Protein AF-A0AA38FJK5-F1 (afdb_monomer)

Organism: Taxus chinensis (NCBI:txid29808)

Structure (mmCIF, N/CA/C/O backbone):
data_AF-A0AA38FJK5-F1
#
_entry.id   AF-A0AA38FJK5-F1
#
loop_
_atom_site.group_PDB
_atom_site.id
_atom_site.type_symbol
_atom_site.label_atom_id
_atom_site.label_alt_id
_atom_site.label_comp_id
_atom_site.label_asym_id
_atom_site.label_entity_id
_atom_site.label_seq_id
_atom_site.pdbx_PDB_ins_code
_atom_site.Cartn_x
_atom_site.Cartn_y
_atom_site.Cartn_z
_atom_site.occupancy
_atom_site.B_iso_or_equiv
_atom_site.auth_seq_id
_atom_site.auth_comp_id
_atom_site.auth_asym_id
_atom_site.auth_atom_id
_atom_site.pdbx_PDB_model_num
ATOM 1 N N . ASP A 1 1 ? -5.135 7.713 -4.192 1.00 80.38 1 ASP A N 1
ATOM 2 C CA . ASP A 1 1 ? -3.896 7.014 -4.563 1.00 80.38 1 ASP A CA 1
ATOM 3 C C . ASP A 1 1 ? -2.799 7.523 -3.642 1.00 80.38 1 ASP A C 1
ATOM 5 O O . ASP A 1 1 ? -2.576 8.727 -3.611 1.00 80.38 1 ASP A O 1
ATOM 9 N N . PHE A 1 2 ? -2.230 6.652 -2.808 1.00 83.50 2 PHE A N 1
ATOM 10 C CA . PHE A 1 2 ? -1.243 7.036 -1.793 1.00 83.50 2 PHE A CA 1
ATOM 11 C C . PHE A 1 2 ? 0.193 7.050 -2.334 1.00 83.50 2 PHE A C 1
ATOM 13 O O . PHE A 1 2 ? 1.081 7.540 -1.642 1.00 83.50 2 PHE A O 1
ATOM 20 N N . ASN A 1 3 ? 0.433 6.511 -3.541 1.00 82.75 3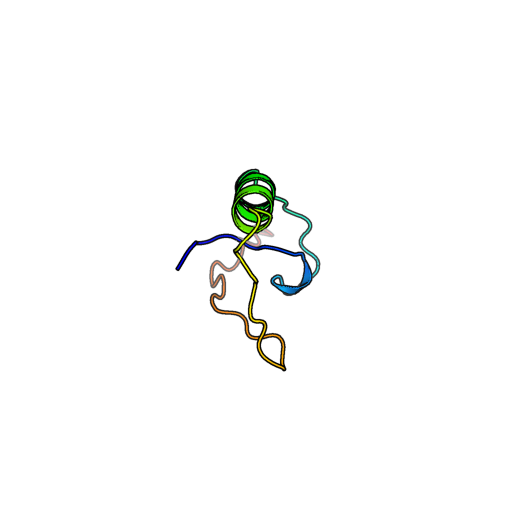 ASN A N 1
ATOM 21 C CA . ASN A 1 3 ? 1.777 6.313 -4.098 1.00 82.75 3 ASN A CA 1
ATOM 22 C C . ASN A 1 3 ? 2.761 5.664 -3.090 1.00 82.75 3 ASN A C 1
ATOM 24 O O . ASN A 1 3 ? 3.938 6.021 -3.005 1.00 82.75 3 ASN A O 1
ATOM 28 N N . ALA A 1 4 ? 2.249 4.736 -2.281 1.00 80.94 4 ALA A N 1
ATOM 29 C CA . ALA A 1 4 ? 2.967 4.046 -1.220 1.00 80.94 4 ALA A CA 1
ATOM 30 C C . ALA A 1 4 ? 2.556 2.571 -1.202 1.00 80.94 4 ALA A C 1
ATOM 32 O O . ALA A 1 4 ? 1.428 2.226 -1.551 1.00 80.94 4 ALA A O 1
ATOM 33 N N . THR A 1 5 ? 3.482 1.712 -0.788 1.00 79.69 5 THR A N 1
ATOM 34 C CA . THR A 1 5 ? 3.261 0.272 -0.601 1.00 79.69 5 THR A CA 1
ATOM 35 C C . THR A 1 5 ? 3.208 -0.037 0.887 1.00 79.69 5 THR A C 1
ATOM 37 O O . THR A 1 5 ? 3.979 0.556 1.640 1.00 79.69 5 THR A O 1
ATOM 40 N N . LEU A 1 6 ? 2.359 -0.974 1.308 1.00 80.00 6 LEU A N 1
ATOM 41 C CA . LEU A 1 6 ? 2.277 -1.434 2.702 1.00 80.00 6 LEU A CA 1
ATOM 42 C C . LEU A 1 6 ? 3.161 -2.654 2.941 1.00 80.00 6 LEU A C 1
ATOM 44 O O . LEU A 1 6 ? 3.705 -2.841 4.032 1.00 80.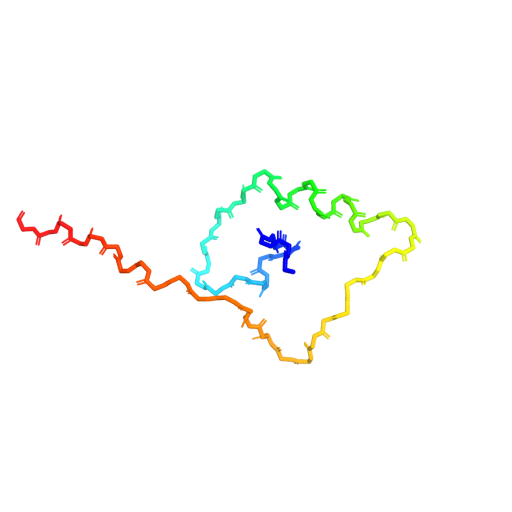00 6 LEU A O 1
ATOM 48 N N . SER A 1 7 ? 3.343 -3.471 1.907 1.00 77.25 7 SER A N 1
ATOM 49 C CA . SER A 1 7 ? 4.199 -4.649 1.963 1.00 77.25 7 SER A CA 1
ATOM 50 C C . SER A 1 7 ? 4.890 -4.915 0.629 1.00 77.25 7 SER A C 1
ATOM 52 O O . SER A 1 7 ? 4.529 -4.367 -0.412 1.00 77.25 7 SER A O 1
ATOM 54 N N . ASP A 1 8 ? 5.870 -5.816 0.638 1.00 75.06 8 ASP A N 1
ATOM 55 C CA . ASP A 1 8 ? 6.519 -6.258 -0.598 1.00 75.06 8 ASP A CA 1
ATOM 56 C C . ASP A 1 8 ? 5.592 -7.104 -1.491 1.00 75.06 8 ASP A C 1
ATOM 58 O O . ASP A 1 8 ? 5.900 -7.292 -2.666 1.00 75.06 8 ASP A O 1
ATOM 62 N N . ARG A 1 9 ? 4.428 -7.558 -0.991 1.00 76.00 9 ARG A N 1
ATOM 63 C CA . ARG A 1 9 ? 3.394 -8.204 -1.824 1.00 76.00 9 ARG A CA 1
ATOM 64 C C . ARG A 1 9 ? 2.772 -7.236 -2.830 1.00 76.00 9 ARG A C 1
ATOM 66 O O . ARG A 1 9 ? 2.302 -7.679 -3.874 1.00 76.00 9 ARG A O 1
ATOM 73 N N . ASP A 1 10 ? 2.834 -5.936 -2.548 1.00 76.50 10 ASP A N 1
ATOM 74 C CA . ASP A 1 10 ? 2.340 -4.881 -3.437 1.00 76.50 10 ASP A CA 1
ATOM 75 C C . ASP A 1 10 ? 3.306 -4.614 -4.605 1.00 76.50 10 ASP A C 1
ATOM 77 O O . ASP A 1 10 ? 3.010 -3.814 -5.495 1.00 76.50 10 ASP A O 1
ATOM 81 N N . LYS A 1 11 ? 4.478 -5.266 -4.619 1.00 75.81 11 LYS A N 1
ATOM 82 C CA . LYS A 1 11 ? 5.522 -5.079 -5.630 1.00 75.81 11 LYS A CA 1
ATOM 83 C C . LYS A 1 11 ? 5.679 -6.330 -6.485 1.00 75.81 11 LYS A C 1
ATOM 85 O O . LYS A 1 11 ? 5.873 -7.437 -5.990 1.00 75.81 11 LYS A O 1
ATOM 90 N N . GLN A 1 12 ? 5.696 -6.141 -7.799 1.00 73.19 12 GLN A N 1
ATOM 91 C CA . GLN A 1 12 ? 6.094 -7.184 -8.739 1.00 73.19 12 GLN A CA 1
ATOM 92 C C . GLN A 1 12 ? 7.607 -7.095 -9.004 1.00 73.19 12 GLN A C 1
ATOM 94 O O . GLN A 1 12 ? 8.125 -6.016 -9.278 1.00 73.19 12 GLN A O 1
ATOM 99 N N . GLY A 1 13 ? 8.321 -8.226 -8.948 1.00 68.38 13 GLY A N 1
ATOM 100 C CA . GLY A 1 13 ? 9.717 -8.314 -9.408 1.00 68.38 13 GLY A CA 1
ATOM 101 C C . GLY A 1 13 ? 10.815 -8.221 -8.341 1.00 68.38 13 GLY A C 1
ATOM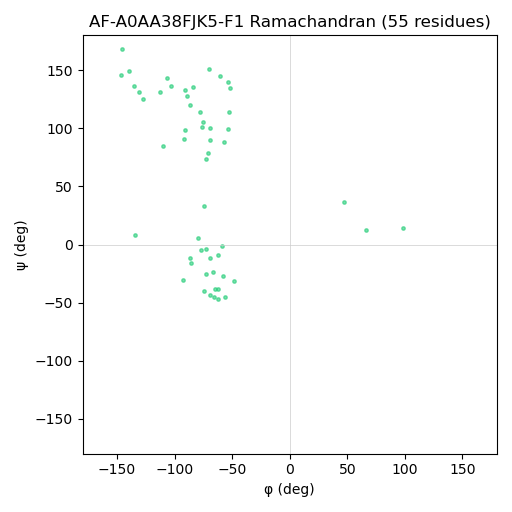 102 O O . GLY A 1 13 ? 11.972 -8.037 -8.701 1.00 68.38 13 GLY A O 1
ATOM 103 N N . GLY A 1 14 ? 10.499 -8.357 -7.046 1.00 58.59 14 GLY A N 1
ATOM 104 C CA . GLY A 1 14 ? 11.514 -8.527 -5.986 1.00 58.59 14 GLY A CA 1
ATOM 105 C C . GLY A 1 14 ? 12.424 -7.316 -5.744 1.00 58.59 14 GLY A C 1
ATOM 106 O O . GLY A 1 14 ? 13.441 -7.429 -5.064 1.00 58.59 14 GLY A O 1
ATOM 107 N N . ILE A 1 15 ? 12.073 -6.152 -6.295 1.00 60.59 15 ILE A N 1
ATOM 108 C CA . ILE A 1 15 ? 12.824 -4.910 -6.127 1.00 60.59 15 ILE A CA 1
ATOM 109 C C . ILE A 1 15 ? 12.676 -4.443 -4.666 1.00 60.59 15 ILE A C 1
ATOM 111 O O . ILE A 1 15 ? 11.671 -3.841 -4.292 1.00 60.59 15 ILE A O 1
ATOM 115 N N . GLN A 1 16 ? 13.697 -4.706 -3.841 1.00 59.81 16 GLN A N 1
ATOM 116 C CA . GLN A 1 16 ? 13.780 -4.342 -2.414 1.00 59.81 16 GLN A CA 1
ATOM 117 C C . GLN A 1 16 ? 14.051 -2.845 -2.169 1.00 59.81 16 GLN A C 1
ATOM 119 O O . GLN A 1 16 ? 14.715 -2.465 -1.206 1.00 59.81 16 GLN A O 1
ATOM 124 N N . TRP A 1 17 ? 13.555 -1.951 -3.024 1.00 56.31 17 TRP A N 1
ATOM 125 C CA . TRP A 1 17 ? 13.568 -0.536 -2.666 1.00 56.31 17 TRP A CA 1
ATOM 126 C C . TRP A 1 17 ? 12.465 -0.327 -1.634 1.00 56.31 17 TRP A C 1
ATOM 128 O O . TRP A 1 17 ? 11.280 -0.377 -1.966 1.00 56.31 17 TRP A O 1
ATOM 138 N N . GLN A 1 18 ? 12.855 -0.154 -0.373 1.00 58.97 18 GLN A N 1
ATOM 139 C CA . GLN A 1 18 ? 11.982 0.354 0.680 1.00 58.97 18 GLN A CA 1
ATOM 140 C C . GLN A 1 18 ? 12.149 1.876 0.723 1.00 58.97 18 GLN A C 1
ATOM 142 O O . GLN A 1 18 ? 13.063 2.375 1.385 1.00 58.97 18 GLN A O 1
ATOM 147 N N . PRO A 1 19 ? 11.345 2.653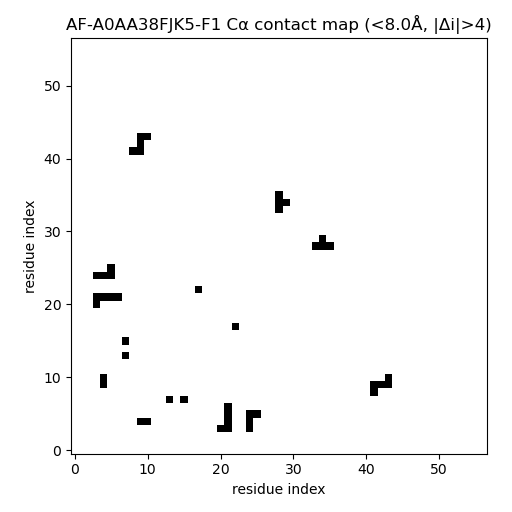 -0.025 1.00 61.97 19 PRO A N 1
ATOM 148 C CA . PRO A 1 19 ? 11.349 4.094 0.163 1.00 61.97 19 PRO A CA 1
ATOM 149 C C . PRO A 1 19 ? 10.936 4.394 1.610 1.00 61.97 19 PRO A C 1
ATOM 151 O O . PRO A 1 19 ? 10.090 3.694 2.165 1.00 61.97 19 PRO A O 1
ATOM 154 N N . ARG A 1 20 ? 11.503 5.442 2.229 1.00 61.38 20 ARG A N 1
ATOM 155 C CA . ARG A 1 20 ? 11.120 5.876 3.593 1.00 61.38 20 ARG A CA 1
ATOM 156 C C . ARG A 1 20 ? 9.596 5.994 3.761 1.00 61.38 20 ARG A C 1
ATOM 158 O O . ARG A 1 20 ? 9.074 5.652 4.813 1.00 61.38 20 ARG A O 1
ATOM 165 N N . SER A 1 21 ? 8.891 6.349 2.682 1.00 64.75 21 SER A N 1
ATOM 166 C CA . SER A 1 21 ? 7.429 6.419 2.625 1.00 64.75 21 SER A CA 1
ATOM 167 C C . SER A 1 21 ? 6.703 5.110 2.962 1.00 64.75 21 SER A C 1
ATOM 169 O O . SER A 1 21 ? 5.580 5.173 3.444 1.00 64.75 21 SER A O 1
ATOM 171 N N . GLN A 1 22 ? 7.306 3.934 2.747 1.00 68.06 22 GLN A N 1
ATOM 172 C CA . GLN A 1 22 ? 6.705 2.646 3.119 1.00 68.06 22 GLN A CA 1
ATOM 173 C C . GLN A 1 22 ? 6.658 2.468 4.643 1.00 68.06 22 GLN A C 1
ATOM 175 O O . GLN A 1 22 ? 5.634 2.056 5.177 1.00 68.06 22 GLN A O 1
ATOM 180 N N . VAL A 1 23 ? 7.739 2.811 5.352 1.00 69.38 23 VAL A N 1
ATOM 181 C CA . VAL A 1 23 ? 7.806 2.689 6.820 1.00 69.38 23 VAL A CA 1
ATOM 182 C C . VAL A 1 23 ? 6.812 3.643 7.484 1.00 69.38 23 VAL A C 1
ATOM 184 O O . VAL A 1 23 ? 6.047 3.235 8.359 1.00 69.38 23 VAL A O 1
ATOM 187 N N . ASP A 1 24 ? 6.772 4.889 7.013 1.00 75.44 24 ASP A N 1
ATOM 188 C CA . ASP A 1 24 ? 5.869 5.915 7.539 1.00 75.44 24 ASP A CA 1
ATOM 189 C C . ASP A 1 24 ? 4.396 5.557 7.284 1.00 75.44 24 ASP A C 1
ATOM 191 O O . ASP A 1 24 ? 3.541 5.742 8.154 1.00 75.44 24 ASP A O 1
ATOM 195 N N . PHE A 1 25 ? 4.093 4.986 6.115 1.00 81.38 25 PHE A N 1
ATOM 196 C CA . PHE A 1 25 ? 2.727 4.616 5.754 1.00 81.38 25 PHE A CA 1
ATOM 197 C C . PHE A 1 25 ? 2.235 3.370 6.496 1.00 81.38 25 PHE A C 1
ATOM 199 O O . PHE A 1 25 ? 1.100 3.354 6.974 1.00 81.38 25 PHE A O 1
ATOM 206 N N . SER A 1 26 ? 3.084 2.357 6.682 1.00 80.12 26 SER A N 1
ATOM 207 C CA . SER A 1 26 ? 2.731 1.197 7.509 1.00 80.12 26 SER A CA 1
ATOM 208 C C . SER A 1 26 ? 2.481 1.596 8.966 1.00 80.12 26 SER A C 1
ATOM 210 O O . SER A 1 26 ? 1.534 1.102 9.576 1.00 80.12 26 SER A O 1
ATOM 212 N N . SER A 1 27 ? 3.262 2.539 9.506 1.00 82.25 27 SER A N 1
ATOM 213 C CA . SER A 1 27 ? 3.019 3.113 10.837 1.00 82.25 27 SER A CA 1
ATOM 214 C C . SER A 1 27 ? 1.666 3.835 10.907 1.00 82.25 27 SER A C 1
ATOM 216 O O . SER A 1 27 ? 0.865 3.562 11.803 1.00 82.25 27 SER A O 1
ATOM 218 N N . PHE A 1 28 ? 1.353 4.671 9.910 1.00 82.88 28 PHE A N 1
ATOM 219 C CA . PHE A 1 28 ? 0.050 5.335 9.788 1.00 82.88 28 PHE A CA 1
ATOM 220 C C . PHE A 1 28 ? -1.120 4.337 9.775 1.00 82.88 28 PHE A C 1
ATOM 222 O O . PHE A 1 28 ? -2.090 4.530 10.508 1.00 82.88 28 PHE A O 1
ATOM 229 N N . VAL A 1 29 ? -1.020 3.247 9.005 1.00 83.19 29 VAL A N 1
ATOM 230 C CA . VAL A 1 29 ? -2.067 2.210 8.939 1.00 83.19 29 VAL A CA 1
ATOM 231 C C . VAL A 1 29 ? -2.124 1.350 10.206 1.00 83.19 29 VAL A C 1
ATOM 233 O O . VAL A 1 29 ? -3.189 0.852 10.545 1.00 83.19 29 VAL A O 1
ATOM 236 N N . SER A 1 30 ? -1.031 1.219 10.962 1.00 80.88 30 SER A N 1
ATOM 237 C CA . SER A 1 30 ? -1.030 0.498 12.248 1.00 80.88 30 SER A CA 1
ATOM 238 C C . SER A 1 30 ? -1.738 1.240 13.396 1.00 80.88 30 SER A C 1
ATOM 240 O O . SER A 1 30 ? -1.881 0.697 14.492 1.00 80.88 30 SER A O 1
ATOM 242 N N . SER A 1 31 ? -2.207 2.468 13.150 1.00 78.69 31 SER A N 1
ATOM 243 C CA . SER A 1 31 ? -3.103 3.208 14.045 1.00 78.69 31 SER A CA 1
ATOM 244 C C . SER A 1 31 ? -4.353 2.370 14.381 1.00 78.69 31 SER A C 1
ATOM 246 O O . SER A 1 31 ? -4.885 1.718 13.482 1.00 78.69 31 SER A O 1
ATOM 248 N N . PRO A 1 32 ? -4.862 2.379 15.635 1.00 79.56 32 PRO A N 1
ATOM 249 C CA . PRO A 1 32 ? -5.733 1.335 16.212 1.00 79.56 32 PRO A CA 1
ATOM 250 C C . PRO A 1 32 ? -7.068 1.033 15.505 1.00 79.56 32 PRO A C 1
ATOM 252 O O . PRO A 1 32 ? -7.799 0.144 15.941 1.00 79.56 32 PRO A O 1
ATOM 255 N N . HIS A 1 33 ? -7.408 1.734 14.425 1.00 81.12 33 HIS A N 1
ATOM 256 C CA . HIS A 1 33 ? -8.685 1.601 13.727 1.00 81.12 33 HIS A CA 1
ATOM 257 C C . HIS A 1 33 ? -8.572 1.527 12.197 1.00 81.12 33 HIS A C 1
ATOM 259 O O . HIS A 1 33 ? -9.601 1.574 11.523 1.00 81.12 33 HIS A O 1
ATOM 265 N N . LEU A 1 34 ? -7.366 1.418 11.630 1.00 86.25 34 LEU A N 1
ATOM 266 C CA . LEU A 1 34 ? -7.190 1.277 10.183 1.00 86.25 34 LEU A CA 1
ATOM 267 C C . LEU A 1 34 ? -6.864 -0.175 9.814 1.00 86.25 34 LEU A C 1
ATOM 269 O O . LEU A 1 34 ? -6.071 -0.846 10.466 1.00 86.25 34 LEU A O 1
ATOM 273 N N . VAL A 1 35 ? -7.507 -0.667 8.754 1.00 84.75 35 VAL A N 1
ATOM 274 C C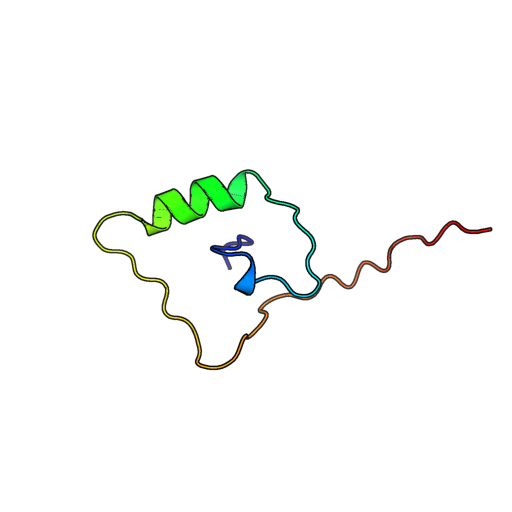A . VAL A 1 35 ? -7.321 -2.025 8.230 1.00 84.75 35 VAL A CA 1
ATOM 275 C C . VAL A 1 35 ? -7.098 -1.938 6.726 1.00 84.75 35 VAL A C 1
ATOM 277 O O . VAL A 1 35 ? -7.859 -1.277 6.019 1.00 84.75 35 VAL A O 1
ATOM 280 N N . ASN A 1 36 ? -6.065 -2.621 6.232 1.00 83.06 36 ASN A N 1
ATOM 281 C CA . ASN A 1 36 ? -5.850 -2.794 4.799 1.00 83.06 36 ASN A CA 1
ATOM 282 C C . ASN A 1 36 ? -6.794 -3.881 4.264 1.00 83.06 36 ASN A C 1
ATOM 284 O O . ASN A 1 36 ? -6.670 -5.046 4.641 1.00 83.06 36 ASN A O 1
ATOM 288 N N . VAL A 1 37 ? -7.741 -3.514 3.398 1.00 85.31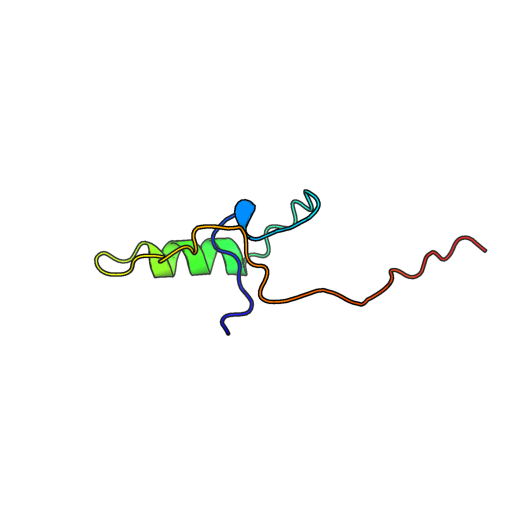 37 VAL A N 1
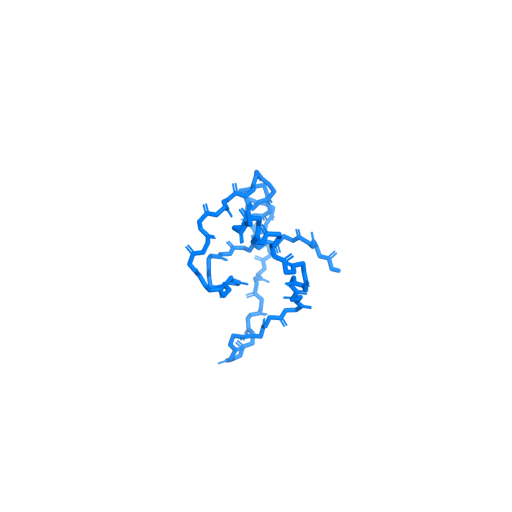ATOM 289 C CA . VAL A 1 37 ? -8.650 -4.472 2.751 1.00 85.31 37 VAL A CA 1
ATOM 290 C C . VAL A 1 37 ? -8.021 -4.930 1.437 1.00 85.31 37 VAL A C 1
ATOM 292 O O . VAL A 1 37 ? -8.103 -4.237 0.424 1.00 85.31 37 VAL A O 1
ATOM 295 N N . GLU A 1 38 ? -7.376 -6.095 1.460 1.00 78.44 38 GLU A N 1
ATOM 296 C CA . GLU A 1 38 ? -6.692 -6.652 0.289 1.00 78.44 38 GLU A CA 1
ATOM 297 C C . GLU A 1 38 ? -7.662 -7.415 -0.636 1.00 78.44 38 GLU A C 1
ATOM 299 O O . GLU A 1 38 ? -8.473 -8.219 -0.164 1.00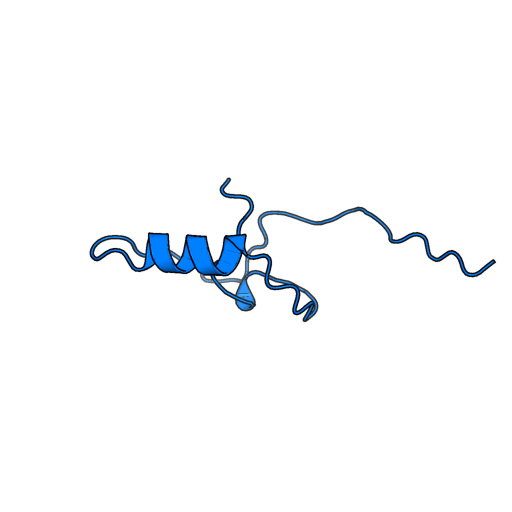 78.44 38 GLU A O 1
ATOM 304 N N . PRO A 1 39 ? -7.589 -7.218 -1.966 1.00 76.94 39 PRO A N 1
ATOM 305 C CA . PRO A 1 39 ? -8.338 -8.032 -2.918 1.00 76.94 39 PRO A CA 1
ATOM 306 C C . PRO A 1 39 ? -7.785 -9.466 -2.979 1.00 76.94 39 PRO A C 1
ATOM 308 O O . PRO A 1 39 ? -6.590 -9.699 -2.824 1.00 76.94 39 PRO A O 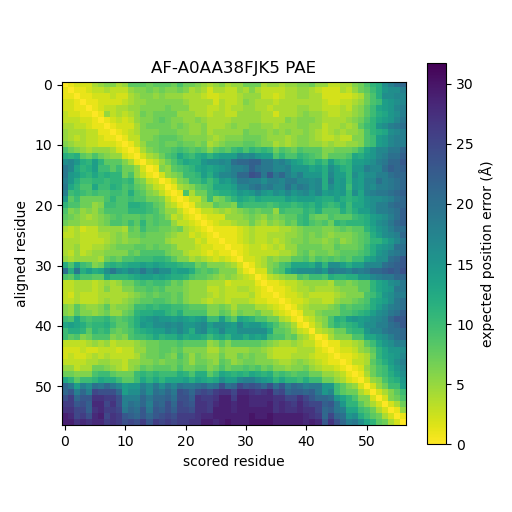1
ATOM 311 N N . CYS A 1 40 ? -8.636 -10.450 -3.296 1.00 69.75 40 CYS A N 1
ATOM 312 C CA . CYS A 1 40 ? -8.270 -11.879 -3.303 1.00 69.75 40 CYS A CA 1
ATOM 313 C C . CYS A 1 40 ? -7.169 -12.276 -4.312 1.00 69.75 40 CYS A C 1
ATOM 315 O O . CYS A 1 40 ? -6.722 -13.422 -4.314 1.00 69.75 40 CYS A O 1
ATOM 317 N N . LYS A 1 41 ? -6.769 -11.378 -5.217 1.00 66.31 41 LYS A N 1
ATOM 318 C CA . LYS A 1 41 ? -5.707 -11.587 -6.209 1.00 66.31 41 LYS A CA 1
ATOM 319 C C . LYS A 1 41 ? -4.840 -10.335 -6.221 1.00 66.31 41 LYS A C 1
ATOM 321 O O . LYS A 1 41 ? -5.398 -9.246 -6.223 1.00 66.31 41 LYS A O 1
ATOM 326 N N . GLY A 1 42 ? -3.515 -10.500 -6.245 1.00 64.44 42 GLY A N 1
ATOM 327 C CA . GLY A 1 42 ? -2.531 -9.410 -6.212 1.00 64.44 42 GLY A CA 1
ATOM 328 C C . GLY A 1 42 ? -2.725 -8.416 -7.356 1.00 64.44 42 GLY A C 1
ATOM 329 O O . GLY A 1 42 ? -2.186 -8.593 -8.447 1.00 64.44 42 GLY A O 1
ATOM 330 N N . TRP A 1 43 ? -3.559 -7.407 -7.119 1.00 73.69 43 TRP A N 1
ATOM 331 C CA . TRP A 1 43 ? -3.853 -6.338 -8.058 1.00 73.69 43 TRP A CA 1
ATOM 332 C C . TRP A 1 43 ? -2.814 -5.243 -7.877 1.00 73.69 43 TRP A C 1
ATOM 334 O O . TRP A 1 43 ? -2.703 -4.652 -6.808 1.00 73.69 43 TRP A O 1
ATOM 344 N N . PHE A 1 44 ? -2.077 -4.958 -8.943 1.00 78.31 44 PHE A N 1
ATOM 345 C CA . PHE A 1 44 ? -1.183 -3.811 -8.993 1.00 78.31 44 PHE A CA 1
ATOM 346 C C . PHE A 1 44 ? -1.965 -2.605 -9.508 1.00 78.31 44 PHE A C 1
ATOM 348 O O . PHE A 1 44 ? -2.614 -2.673 -10.552 1.00 78.31 44 PHE A O 1
ATOM 355 N N . THR A 1 45 ? -1.910 -1.497 -8.776 1.00 82.56 45 THR A N 1
ATOM 356 C CA . THR A 1 45 ? -2.614 -0.255 -9.131 1.00 82.56 45 THR A CA 1
ATOM 357 C C . THR A 1 45 ? -1.815 0.626 -10.089 1.00 82.56 45 THR A C 1
ATOM 359 O O . THR A 1 45 ? -2.376 1.522 -10.716 1.00 82.56 45 THR A O 1
ATOM 362 N N . TRP A 1 46 ? -0.513 0.363 -10.235 1.00 82.44 46 TRP A N 1
ATOM 363 C CA . TRP A 1 46 ? 0.390 1.156 -11.057 1.00 82.44 46 TRP A CA 1
ATOM 364 C C . TRP A 1 46 ? 1.484 0.297 -11.703 1.00 82.44 46 TRP A C 1
ATOM 366 O O . TRP A 1 46 ? 1.968 -0.669 -11.116 1.00 82.44 46 TRP A O 1
ATOM 376 N N . ASN A 1 47 ? 1.888 0.666 -12.921 1.00 81.25 47 ASN A N 1
ATOM 377 C CA . ASN A 1 47 ? 2.979 0.032 -13.659 1.00 81.25 47 ASN A CA 1
ATOM 378 C C . ASN A 1 47 ? 3.978 1.102 -14.123 1.00 81.25 47 ASN A C 1
ATOM 380 O O . ASN A 1 47 ? 3.604 2.042 -14.832 1.00 81.25 47 ASN A O 1
ATOM 384 N N . ASN A 1 48 ? 5.253 0.930 -13.761 1.00 77.00 48 ASN A N 1
ATOM 385 C CA . ASN A 1 48 ? 6.329 1.789 -14.233 1.00 77.00 48 ASN A CA 1
ATOM 386 C C . ASN A 1 48 ? 6.712 1.452 -15.678 1.00 77.00 48 ASN A C 1
ATOM 388 O O . ASN A 1 48 ? 7.487 0.533 -15.932 1.00 77.00 48 ASN A O 1
ATOM 392 N N . ARG A 1 49 ? 6.237 2.251 -16.637 1.00 76.06 49 ARG A N 1
ATOM 393 C CA . ARG A 1 49 ? 6.626 2.116 -18.053 1.00 76.06 49 ARG A CA 1
ATOM 394 C C . ARG A 1 49 ? 7.979 2.734 -18.392 1.00 76.06 49 ARG A C 1
ATOM 396 O O . ARG A 1 49 ? 8.339 2.786 -19.566 1.00 76.06 49 ARG A O 1
ATOM 403 N N . ARG A 1 50 ? 8.732 3.227 -17.405 1.00 68.50 50 ARG A N 1
ATOM 404 C CA . ARG A 1 50 ? 10.096 3.697 -17.630 1.00 68.50 50 ARG A CA 1
ATOM 405 C C . ARG A 1 50 ? 10.965 2.480 -17.942 1.00 68.50 50 ARG A C 1
ATOM 407 O O . ARG A 1 50 ? 11.533 1.864 -17.047 1.00 68.50 50 ARG A O 1
ATOM 414 N N . THR A 1 51 ? 11.060 2.136 -19.224 1.00 60.69 51 THR A N 1
ATOM 415 C CA . THR A 1 51 ? 12.123 1.280 -19.747 1.00 60.69 51 THR A CA 1
ATOM 416 C C . THR A 1 51 ? 13.433 1.902 -19.289 1.00 60.69 51 THR A C 1
ATOM 418 O O . THR A 1 51 ? 13.730 3.048 -19.638 1.00 60.69 51 THR A O 1
ATOM 421 N N . GLY A 1 52 ? 14.171 1.207 -18.424 1.00 51.56 52 GLY A N 1
ATOM 422 C CA . GLY A 1 52 ? 15.512 1.640 -18.064 1.00 51.56 52 GLY A CA 1
ATOM 423 C C . GLY A 1 52 ? 16.290 1.878 -19.351 1.00 51.56 52 GLY A C 1
ATOM 424 O O . GLY A 1 52 ? 16.202 1.072 -20.275 1.00 51.56 52 GLY A O 1
ATOM 425 N N . PHE A 1 53 ? 17.008 2.997 -19.433 1.00 48.84 53 PHE A N 1
ATOM 426 C CA . PHE A 1 53 ? 18.091 3.126 -20.394 1.00 48.84 53 PHE A CA 1
ATOM 427 C C . PHE A 1 53 ? 19.016 1.928 -20.164 1.00 48.84 53 PHE A C 1
ATOM 429 O O . PHE A 1 53 ? 19.826 1.928 -19.241 1.00 48.84 53 PHE A O 1
ATOM 436 N N . SER A 1 54 ? 18.886 0.891 -20.984 1.00 52.22 54 SER A N 1
ATOM 437 C CA . SER A 1 54 ? 19.992 -0.003 -21.260 1.00 52.22 54 SER A CA 1
ATOM 438 C C . SER A 1 54 ? 20.960 0.799 -22.123 1.00 52.22 54 SER A C 1
ATOM 440 O O . SER A 1 54 ? 20.969 0.667 -23.343 1.00 52.22 54 SER A O 1
ATOM 442 N N . SER A 1 55 ? 21.747 1.684 -21.508 1.00 49.53 55 SER A N 1
ATOM 443 C CA . SER A 1 55 ? 22.991 2.138 -22.124 1.00 49.53 55 SER A CA 1
ATOM 444 C C . SER A 1 55 ? 23.991 0.984 -22.028 1.00 49.53 55 SER A C 1
ATOM 446 O O . SER A 1 55 ? 24.878 0.967 -21.179 1.00 49.53 55 SER A O 1
ATOM 448 N N . LEU A 1 56 ? 23.758 -0.028 -22.858 1.00 50.16 56 LEU A N 1
ATOM 449 C CA . LEU A 1 56 ? 24.788 -0.892 -23.406 1.00 50.16 56 LEU A CA 1
ATOM 450 C C . LEU A 1 56 ? 24.847 -0.531 -24.890 1.00 50.16 56 LEU A C 1
ATOM 452 O O . LEU A 1 56 ? 24.147 -1.119 -25.712 1.00 50.16 56 LEU A O 1
ATOM 456 N N . ALA A 1 57 ? 25.613 0.515 -25.179 1.00 38.84 57 ALA A N 1
ATOM 457 C CA . ALA A 1 57 ? 26.175 0.838 -26.481 1.00 38.84 57 ALA A CA 1
ATOM 458 C C . ALA A 1 57 ? 27.572 1.407 -26.225 1.00 38.84 57 ALA A C 1
ATOM 460 O O . ALA A 1 57 ? 27.680 2.242 -25.295 1.00 38.84 57 ALA A O 1
#

Solvent-accessible surface area (backbone atoms only — not comparable to full-atom values): 4174 Å² total; per-residue (Å²): 136,84,92,63,46,80,50,74,81,70,51,86,82,81,72,83,76,75,54,72,60,28,61,56,47,39,54,62,44,65,41,100,84,53,77,89,85,77,68,102,56,92,75,70,93,76,79,86,81,74,74,72,83,74,83,82,124

Radius of gyration: 14.36 Å; Cα contacts (8 Å, |Δi|>4): 23; chains: 1; bounding box: 35×19×43 Å

pLDDT: mean 71.96, std 11.35, range [38.84, 86.25]

Mean predicted aligned error: 9.74 Å

Foldseek 3Di:
DLPEDQDCLLDPDPPPPPDPRNVVVVVVQVPPPHDDDDDPDNDHPDDPPPPPPPPPD

Sequence (57 aa):
DFNATLSDRDKQGGIQWQPRSQVDFSSFVSSPHLVNVEPCKGWFTWNNRRTGFSSLA

Secondary structure (DSSP, 8-state):
-----SSGGG-SS------HHHHHHHHHHTSTT------SS---S------------